Protein AF-A0AAN9G5G6-F1 (afdb_monomer_lite)

InterPro domains:
  IPR022709 Protein SCAI [PF12070] (4-36)

pLDDT: mean 81.56, std 15.88, range [37.09, 98.25]

Radius of gyration: 13.97 Å; chains: 1; bounding box: 27×30×33 Å

Sequence (87 aa):
MVSDHSYMQFFGDDFLRLILLRFVFCYIVLILHRSFKGPSYYPVSHPPLPTDEILEHPALYRIVLDLASLLDVRGLFTEPGETDIIA

Structure (mmCIF, N/CA/C/O backbone):
data_AF-A0AAN9G5G6-F1
#
_entry.id   AF-A0AAN9G5G6-F1
#
loop_
_atom_site.group_PDB
_atom_site.id
_atom_site.type_symbol
_atom_site.label_atom_id
_atom_site.label_alt_id
_atom_site.label_comp_id
_atom_site.label_asym_id
_atom_site.label_entity_id
_atom_site.label_seq_id
_atom_site.pdbx_PDB_ins_code
_atom_site.Cartn_x
_atom_site.Cartn_y
_atom_site.Cartn_z
_atom_site.occupancy
_atom_site.B_iso_or_equiv
_atom_site.auth_seq_id
_atom_site.auth_comp_id
_atom_site.auth_asym_id
_atom_site.auth_atom_id
_atom_site.pdbx_PDB_model_num
ATOM 1 N N . MET A 1 1 ? 8.457 17.953 -18.345 1.00 40.66 1 MET A N 1
ATOM 2 C CA . MET A 1 1 ? 8.464 16.549 -18.812 1.00 40.66 1 MET A CA 1
ATOM 3 C C . MET A 1 1 ? 9.899 16.064 -19.041 1.00 40.66 1 MET A C 1
ATOM 5 O O . MET A 1 1 ? 10.298 15.800 -20.162 1.00 40.66 1 MET A O 1
ATOM 9 N N . VAL A 1 2 ? 10.709 15.976 -17.982 1.00 41.59 2 VAL A N 1
ATOM 10 C CA . VAL A 1 2 ? 11.985 15.215 -18.001 1.00 41.59 2 VAL A CA 1
ATOM 11 C C . VAL A 1 2 ? 11.829 13.936 -17.153 1.00 41.59 2 VAL A C 1
ATOM 13 O O . VAL A 1 2 ? 12.768 13.179 -16.942 1.00 41.59 2 VAL A O 1
ATOM 16 N N . SER A 1 3 ? 10.595 13.657 -16.722 1.00 50.31 3 SER A N 1
ATOM 17 C CA . SER A 1 3 ? 10.236 12.636 -15.745 1.00 50.31 3 SER A CA 1
ATOM 18 C C . SER A 1 3 ? 9.582 11.397 -16.372 1.00 50.31 3 SER A C 1
ATOM 20 O O . SER A 1 3 ? 8.747 10.788 -15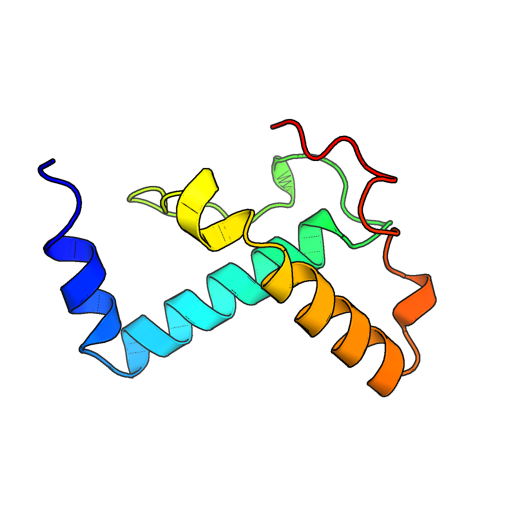.729 1.00 50.31 3 SER A O 1
ATOM 22 N N . ASP A 1 4 ? 9.947 10.991 -17.591 1.00 57.84 4 ASP A N 1
ATOM 23 C CA . ASP A 1 4 ? 9.317 9.812 -18.224 1.00 57.84 4 ASP A CA 1
ATOM 24 C C . ASP A 1 4 ? 10.295 8.670 -18.516 1.00 57.84 4 ASP A C 1
ATOM 26 O O . ASP A 1 4 ? 10.009 7.498 -18.271 1.00 57.84 4 ASP A O 1
ATOM 30 N N . HIS A 1 5 ? 11.504 8.980 -18.986 1.00 57.38 5 HIS A N 1
ATOM 31 C CA . HIS A 1 5 ? 12.343 7.932 -19.567 1.00 57.38 5 HIS A CA 1
ATOM 32 C C . HIS A 1 5 ? 13.081 7.062 -18.537 1.00 57.38 5 HIS A C 1
ATOM 34 O O . HIS A 1 5 ? 13.377 5.899 -18.814 1.00 57.38 5 HIS A O 1
ATOM 40 N N . SER A 1 6 ? 13.378 7.604 -17.354 1.00 62.69 6 SER A N 1
ATOM 41 C CA . SER A 1 6 ? 14.086 6.899 -16.278 1.00 62.69 6 SER A CA 1
ATOM 42 C C . SER A 1 6 ? 13.206 5.835 -15.614 1.00 62.69 6 SER A C 1
ATOM 44 O O . SER A 1 6 ? 13.666 4.724 -15.395 1.00 62.69 6 SER A O 1
ATOM 46 N N . TYR A 1 7 ? 11.926 6.128 -15.376 1.00 61.38 7 TYR A N 1
ATOM 47 C CA . TYR A 1 7 ? 10.910 5.233 -14.789 1.00 61.38 7 TYR A CA 1
ATOM 48 C C . TYR A 1 7 ? 10.639 4.037 -15.702 1.00 61.38 7 TYR A C 1
ATOM 50 O O . TYR A 1 7 ? 10.617 2.897 -15.244 1.00 61.38 7 TYR A O 1
ATOM 58 N N . MET A 1 8 ? 10.530 4.288 -17.014 1.00 67.00 8 MET A N 1
ATOM 59 C CA . MET A 1 8 ? 10.380 3.242 -18.031 1.00 67.00 8 MET A CA 1
ATOM 60 C C . MET A 1 8 ? 11.507 2.203 -17.992 1.00 67.00 8 MET A C 1
ATOM 62 O O . MET A 1 8 ? 11.251 1.023 -18.220 1.00 67.00 8 MET A O 1
ATOM 66 N N . GLN A 1 9 ? 12.736 2.598 -17.641 1.00 69.56 9 GLN A N 1
ATOM 67 C CA . GLN A 1 9 ? 13.850 1.654 -17.509 1.00 69.56 9 GLN A CA 1
ATOM 68 C C . GLN A 1 9 ? 13.673 0.707 -16.312 1.00 69.56 9 GLN A C 1
ATOM 70 O O . GLN A 1 9 ? 14.009 -0.470 -16.428 1.00 69.56 9 GLN A O 1
ATOM 75 N N . PHE A 1 10 ? 13.065 1.162 -15.208 1.00 68.62 10 PHE A N 1
ATOM 76 C CA . PHE A 1 10 ? 12.737 0.286 -14.074 1.00 68.62 10 PHE A CA 1
ATOM 77 C C . PHE A 1 10 ? 11.644 -0.731 -14.421 1.00 68.62 10 PHE A C 1
ATOM 79 O O . PHE A 1 10 ? 11.627 -1.822 -13.860 1.00 68.62 10 PHE A O 1
ATOM 86 N N . PHE A 1 11 ? 10.751 -0.406 -15.361 1.00 70.56 11 PHE A N 1
ATOM 87 C CA . PHE A 1 11 ? 9.771 -1.364 -15.875 1.00 70.56 11 PHE A CA 1
ATOM 88 C C . PHE A 1 11 ? 10.370 -2.357 -16.872 1.00 70.56 11 PHE A C 1
ATOM 90 O O . PHE A 1 11 ? 9.749 -3.390 -17.110 1.00 70.56 11 PHE A O 1
ATOM 97 N N . GLY A 1 12 ? 11.535 -2.075 -17.457 1.00 78.25 12 GLY A N 1
ATOM 98 C CA . GLY A 1 12 ? 12.210 -2.963 -18.406 1.00 78.25 12 GLY A CA 1
ATOM 99 C C . GLY A 1 12 ? 12.924 -4.144 -17.745 1.00 78.25 12 GLY A C 1
ATOM 100 O O . GLY A 1 12 ? 12.969 -5.223 -18.327 1.00 78.25 12 GLY A O 1
ATOM 101 N N . ASP A 1 13 ? 13.422 -3.962 -16.523 1.00 87.62 13 ASP A N 1
ATOM 102 C CA . ASP A 1 13 ? 14.145 -4.983 -15.758 1.00 87.62 13 ASP A CA 1
ATOM 103 C C . ASP A 1 13 ? 13.233 -5.695 -14.744 1.00 87.62 13 ASP A C 1
ATOM 105 O O . ASP A 1 13 ? 12.464 -5.059 -14.022 1.00 87.62 13 ASP A O 1
ATOM 109 N N . ASP A 1 14 ? 13.316 -7.024 -14.666 1.00 88.38 14 ASP A N 1
ATOM 110 C CA . ASP A 1 14 ? 12.424 -7.831 -13.824 1.00 88.38 14 ASP A CA 1
ATOM 111 C C . ASP A 1 14 ? 12.646 -7.606 -12.323 1.00 88.38 14 ASP A C 1
ATOM 113 O O . ASP A 1 14 ? 11.688 -7.602 -11.544 1.00 88.38 14 ASP A O 1
ATOM 117 N N . PHE A 1 15 ? 13.896 -7.400 -11.904 1.00 88.56 15 PHE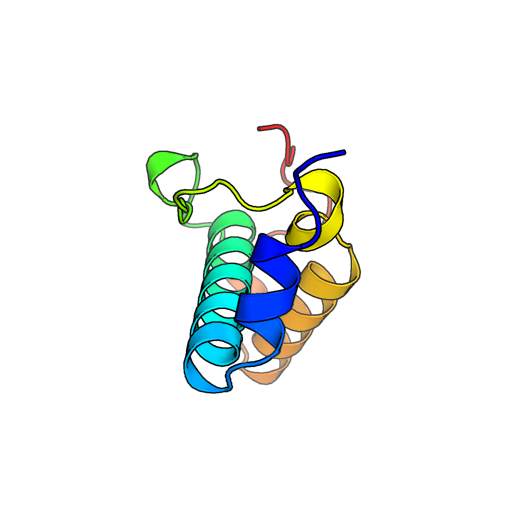 A N 1
ATOM 118 C CA . PHE A 1 15 ? 14.233 -7.170 -10.504 1.00 88.56 15 PHE A CA 1
ATOM 119 C C . PHE A 1 15 ? 13.747 -5.792 -10.052 1.00 88.56 15 PHE A C 1
ATOM 121 O O . PHE A 1 15 ? 13.082 -5.675 -9.019 1.00 88.56 15 PHE A O 1
ATOM 128 N N . LEU A 1 16 ? 14.008 -4.759 -10.854 1.00 86.06 16 LEU A N 1
ATOM 129 C CA . LEU A 1 16 ? 13.532 -3.403 -10.590 1.00 86.06 16 LEU A CA 1
ATOM 130 C C . LEU A 1 16 ? 12.002 -3.323 -10.612 1.00 86.06 16 LEU A C 1
ATOM 132 O O . LEU A 1 16 ? 11.410 -2.732 -9.705 1.00 86.06 16 LEU A O 1
ATOM 136 N N . ARG A 1 17 ? 11.344 -3.990 -11.567 1.00 87.44 17 ARG A N 1
ATOM 137 C CA . ARG A 1 17 ? 9.879 -4.070 -11.623 1.00 87.44 17 ARG A CA 1
ATOM 138 C C . ARG A 1 17 ? 9.305 -4.740 -10.377 1.00 87.44 17 ARG A C 1
ATOM 140 O O . ARG A 1 17 ? 8.323 -4.254 -9.818 1.00 87.44 17 ARG A O 1
ATOM 147 N N . LEU A 1 18 ? 9.923 -5.821 -9.900 1.00 90.88 18 LEU A N 1
ATOM 148 C CA . LEU A 1 18 ? 9.503 -6.490 -8.668 1.00 90.88 18 LEU A CA 1
ATOM 149 C C . LEU A 1 18 ? 9.675 -5.589 -7.437 1.00 90.88 18 LEU A C 1
ATOM 151 O O . LEU A 1 18 ? 8.807 -5.582 -6.563 1.00 90.88 18 LEU A O 1
ATOM 155 N N . ILE A 1 19 ? 10.763 -4.817 -7.364 1.00 89.44 19 ILE A N 1
ATOM 156 C CA . ILE A 1 19 ? 10.975 -3.832 -6.294 1.00 89.44 19 ILE A CA 1
ATOM 157 C C . ILE A 1 19 ? 9.884 -2.762 -6.319 1.00 89.44 19 ILE A C 1
ATOM 159 O O . ILE A 1 19 ? 9.316 -2.462 -5.270 1.00 89.44 19 ILE A O 1
ATOM 163 N N . LEU A 1 20 ? 9.549 -2.228 -7.496 1.00 88.12 20 LEU A N 1
ATOM 164 C CA . LEU A 1 20 ? 8.481 -1.239 -7.642 1.00 88.12 20 LEU A CA 1
ATOM 165 C C . LEU A 1 20 ? 7.123 -1.795 -7.205 1.00 88.12 20 LEU A C 1
ATOM 167 O O . LEU A 1 20 ? 6.423 -1.154 -6.426 1.00 88.12 20 LEU A O 1
ATOM 171 N N . LEU A 1 21 ? 6.770 -3.008 -7.634 1.00 90.38 21 LEU A N 1
ATOM 172 C CA . LEU A 1 21 ? 5.522 -3.655 -7.219 1.00 90.38 21 LEU A CA 1
ATOM 173 C C . LEU A 1 21 ? 5.458 -3.858 -5.701 1.00 90.38 21 LEU A C 1
ATOM 175 O O . LEU A 1 21 ? 4.421 -3.606 -5.093 1.00 90.38 21 LEU A O 1
ATOM 179 N N . ARG A 1 22 ? 6.568 -4.268 -5.072 1.00 93.00 22 ARG A N 1
ATOM 180 C CA . ARG A 1 22 ? 6.660 -4.392 -3.608 1.00 93.00 22 ARG A CA 1
ATOM 181 C C . ARG A 1 22 ? 6.509 -3.045 -2.917 1.00 93.00 22 ARG A C 1
ATOM 183 O O . ARG A 1 22 ? 5.804 -2.969 -1.918 1.00 93.00 22 ARG A O 1
ATOM 190 N N . PHE A 1 23 ? 7.149 -2.001 -3.442 1.00 92.12 23 PHE A N 1
ATOM 191 C CA . PHE A 1 23 ? 7.019 -0.648 -2.914 1.00 92.12 23 PHE A CA 1
ATOM 192 C C . PHE A 1 23 ? 5.557 -0.196 -2.933 1.00 92.12 23 PHE A C 1
ATOM 194 O O . PHE A 1 23 ? 5.025 0.167 -1.887 1.00 92.12 23 PHE A O 1
ATOM 201 N N . VAL A 1 24 ? 4.897 -0.291 -4.095 1.00 91.50 24 VAL A N 1
ATOM 202 C CA . VAL A 1 24 ? 3.487 0.088 -4.265 1.00 91.50 24 VAL A CA 1
ATOM 203 C C . VAL A 1 24 ? 2.605 -0.728 -3.323 1.00 91.50 24 VAL A C 1
ATOM 205 O O . VAL A 1 24 ? 1.820 -0.157 -2.577 1.00 91.50 24 VAL A O 1
ATOM 208 N N . PHE A 1 25 ? 2.774 -2.051 -3.279 1.00 94.12 25 PHE A N 1
ATOM 209 C CA . PHE A 1 25 ? 2.009 -2.908 -2.375 1.00 94.12 25 PHE A CA 1
ATOM 210 C C . PHE A 1 25 ? 2.160 -2.487 -0.907 1.00 94.12 25 PHE A C 1
ATOM 212 O O . PHE A 1 25 ? 1.158 -2.277 -0.224 1.00 94.12 25 PHE A O 1
ATOM 219 N N . CYS A 1 26 ? 3.396 -2.321 -0.427 1.00 94.56 26 CYS A N 1
ATOM 220 C CA . CYS A 1 26 ? 3.657 -1.914 0.951 1.00 94.56 26 CYS A CA 1
ATOM 221 C C . CYS A 1 26 ? 3.057 -0.541 1.257 1.00 94.56 26 CYS A C 1
ATOM 223 O O . CYS A 1 26 ? 2.473 -0.364 2.323 1.00 94.56 26 CYS A O 1
ATOM 225 N N . TYR A 1 27 ? 3.170 0.410 0.327 1.00 92.25 27 TYR A N 1
ATOM 226 C CA . TYR A 1 27 ? 2.606 1.744 0.490 1.00 92.25 27 TYR A CA 1
ATOM 227 C C . TYR A 1 27 ? 1.095 1.668 0.715 1.00 92.25 27 TYR A C 1
ATOM 229 O O . TYR A 1 27 ? 0.596 2.147 1.731 1.00 92.25 27 TYR A O 1
ATOM 237 N N . ILE A 1 28 ? 0.381 0.967 -0.166 1.00 92.56 28 ILE A N 1
ATOM 238 C CA . ILE A 1 28 ? -1.079 0.846 -0.107 1.00 92.56 28 ILE A CA 1
ATOM 239 C C . ILE A 1 28 ? -1.538 0.080 1.141 1.00 92.56 28 ILE A C 1
ATOM 241 O O . ILE A 1 28 ? -2.503 0.475 1.794 1.00 92.56 28 ILE A O 1
ATOM 245 N N . VAL A 1 29 ? -0.838 -0.995 1.516 1.00 94.69 29 VAL A N 1
ATOM 246 C CA . VAL A 1 29 ? -1.128 -1.732 2.755 1.00 94.69 29 VAL A CA 1
ATOM 247 C C . VAL A 1 29 ? -1.007 -0.814 3.967 1.00 94.69 29 VAL A C 1
ATOM 249 O O . VAL A 1 29 ? -1.899 -0.811 4.810 1.00 94.69 29 VAL A O 1
ATOM 252 N N . LEU A 1 30 ? 0.063 -0.023 4.059 1.00 93.25 30 LEU A N 1
ATOM 253 C CA . LEU A 1 30 ? 0.345 0.792 5.240 1.00 93.25 30 LEU A CA 1
ATOM 254 C C . LEU A 1 30 ? -0.594 1.995 5.369 1.00 93.25 30 LEU A C 1
ATOM 256 O O . LEU A 1 30 ? -1.012 2.284 6.484 1.00 93.25 30 LEU A O 1
ATOM 260 N N . ILE A 1 31 ? -0.990 2.646 4.269 1.00 90.56 31 ILE A N 1
ATOM 261 C CA . ILE A 1 31 ? -1.965 3.753 4.338 1.00 90.56 31 ILE A CA 1
ATOM 262 C C . ILE A 1 31 ? -3.372 3.263 4.726 1.00 90.56 31 ILE A C 1
ATOM 264 O O . ILE A 1 31 ? -4.084 3.944 5.466 1.00 90.56 31 ILE A O 1
ATOM 268 N N . LEU A 1 32 ? -3.771 2.070 4.261 1.00 91.50 32 LEU A N 1
ATOM 269 C CA . LEU A 1 32 ? -5.098 1.504 4.527 1.00 91.50 32 LEU A CA 1
ATOM 270 C C . LEU A 1 32 ? -5.179 0.802 5.887 1.00 91.50 32 LEU A C 1
ATOM 272 O O . LEU A 1 32 ? -6.262 0.626 6.440 1.00 91.50 32 LEU A O 1
ATOM 276 N N . HIS A 1 33 ? -4.063 0.346 6.445 1.00 94.56 33 HIS A N 1
ATOM 277 C CA . HIS A 1 33 ? -4.083 -0.427 7.679 1.00 94.56 33 HIS A CA 1
ATOM 278 C C . HIS A 1 33 ? -4.352 0.469 8.899 1.00 94.56 33 HIS A C 1
ATOM 280 O O . HIS A 1 33 ? -3.749 1.523 9.099 1.00 94.56 33 HIS A O 1
ATOM 286 N N . ARG A 1 34 ? -5.265 0.039 9.773 1.00 93.44 34 ARG A N 1
ATOM 287 C CA . ARG A 1 34 ? -5.767 0.838 10.906 1.00 93.44 34 ARG A CA 1
ATOM 288 C C . ARG A 1 34 ? -4.677 1.211 11.912 1.00 93.44 34 ARG A C 1
ATOM 290 O O . ARG A 1 34 ? -4.723 2.299 12.474 1.00 93.44 34 ARG A O 1
ATOM 297 N N . SER A 1 35 ? -3.701 0.328 12.121 1.00 94.38 35 SER A N 1
ATOM 298 C CA . SER A 1 35 ? -2.610 0.529 13.090 1.00 94.38 35 SER A CA 1
ATOM 299 C C . SER A 1 35 ? -1.467 1.428 12.609 1.00 94.38 35 SER A C 1
ATOM 301 O O . SER A 1 35 ? -0.615 1.773 13.421 1.00 94.38 35 SER A O 1
ATOM 303 N N . PHE A 1 36 ? -1.414 1.788 11.324 1.00 91.88 36 PHE A N 1
ATOM 304 C CA . PHE A 1 36 ? -0.327 2.592 10.764 1.00 91.88 36 PHE A CA 1
ATOM 305 C C . PHE A 1 36 ? -0.902 3.920 10.286 1.00 91.88 36 PHE A C 1
ATOM 307 O O . PHE A 1 36 ? -1.645 3.979 9.311 1.00 91.88 36 PHE A O 1
ATOM 314 N N . LYS A 1 37 ? -0.618 4.989 11.033 1.00 87.00 37 LYS A N 1
ATOM 315 C CA . LYS A 1 37 ? -1.138 6.328 10.756 1.00 87.00 37 LYS A CA 1
ATOM 316 C C . LYS A 1 37 ? 0.001 7.331 10.749 1.00 87.00 37 LYS A C 1
ATOM 318 O O . LYS A 1 37 ? 0.755 7.425 11.714 1.00 87.00 37 LYS A O 1
ATOM 323 N N . GLY A 1 38 ? 0.080 8.092 9.666 1.00 83.69 38 GLY A N 1
ATOM 324 C CA . GLY A 1 38 ? 1.042 9.170 9.490 1.00 83.69 38 GLY A CA 1
ATOM 325 C C . GLY A 1 38 ? 2.225 8.797 8.588 1.00 83.69 38 GLY A C 1
ATOM 326 O O . GLY A 1 38 ? 2.586 7.624 8.468 1.00 83.69 38 GLY A O 1
ATOM 327 N N . PRO A 1 39 ? 2.859 9.809 7.971 1.00 85.75 39 PRO A N 1
ATOM 328 C CA . PRO A 1 39 ? 3.838 9.627 6.900 1.00 85.75 39 PRO A CA 1
ATOM 329 C C . PRO A 1 39 ? 5.110 8.889 7.331 1.00 85.75 39 PRO A C 1
ATOM 331 O O . PRO A 1 39 ? 5.776 8.296 6.493 1.00 85.75 39 PRO A O 1
ATOM 334 N N . SER A 1 40 ? 5.433 8.855 8.629 1.00 90.75 40 SER A N 1
ATOM 335 C CA . SER A 1 40 ? 6.593 8.119 9.153 1.00 90.75 40 SER A CA 1
ATOM 336 C C . SER A 1 40 ? 6.499 6.603 8.971 1.00 90.75 40 SER A C 1
ATOM 338 O O . SER A 1 40 ? 7.519 5.923 9.043 1.00 90.75 40 SER A O 1
ATOM 340 N N . TYR A 1 41 ? 5.291 6.067 8.778 1.00 90.44 41 TYR A N 1
ATOM 341 C CA . TYR A 1 41 ? 5.082 4.646 8.506 1.00 90.44 41 TYR A CA 1
ATOM 342 C C . TYR A 1 41 ? 5.072 4.327 7.014 1.00 90.44 41 TYR A C 1
ATOM 344 O O . TYR A 1 41 ? 5.137 3.154 6.662 1.00 90.44 41 TYR A O 1
ATOM 352 N N . TYR A 1 42 ? 4.962 5.323 6.134 1.00 89.19 42 TYR A N 1
ATOM 353 C CA . TYR A 1 42 ? 4.756 5.081 4.712 1.00 89.19 42 TYR A CA 1
ATOM 354 C C . TYR A 1 42 ? 6.103 4.970 3.981 1.00 89.19 42 TYR A C 1
ATOM 356 O O . TYR A 1 42 ? 7.032 5.721 4.283 1.00 89.19 42 TYR A O 1
ATOM 364 N N . PRO A 1 43 ? 6.246 4.035 3.025 1.00 90.69 43 PRO A N 1
ATOM 365 C CA . PRO A 1 43 ? 7.458 3.909 2.227 1.00 90.69 43 PRO A CA 1
ATOM 366 C C . PRO A 1 43 ? 7.788 5.203 1.477 1.00 90.69 43 PRO A C 1
ATOM 368 O O . PRO A 1 43 ? 6.905 5.859 0.928 1.00 90.69 43 PRO A O 1
ATOM 371 N N . VAL A 1 44 ? 9.079 5.527 1.397 1.00 88.88 44 VAL A N 1
ATOM 372 C CA . VAL A 1 44 ? 9.603 6.683 0.656 1.00 88.88 44 VAL A CA 1
ATOM 373 C C . VAL A 1 44 ? 10.606 6.194 -0.385 1.00 88.88 44 VAL A C 1
ATOM 375 O O . VAL A 1 44 ? 11.374 5.267 -0.120 1.00 88.88 44 VAL A O 1
ATOM 378 N N . SER A 1 45 ? 10.601 6.798 -1.573 1.00 85.12 45 SER A N 1
ATOM 379 C CA . SER A 1 45 ? 11.539 6.489 -2.656 1.00 85.12 45 SER A CA 1
ATOM 380 C C . SER A 1 45 ? 12.331 7.726 -3.082 1.00 85.12 45 SER A C 1
ATOM 382 O O . SER A 1 45 ? 11.843 8.853 -3.017 1.00 85.12 45 SER A O 1
ATOM 384 N N . HIS A 1 46 ? 13.555 7.504 -3.567 1.00 82.25 46 HIS A N 1
ATOM 385 C CA . HIS A 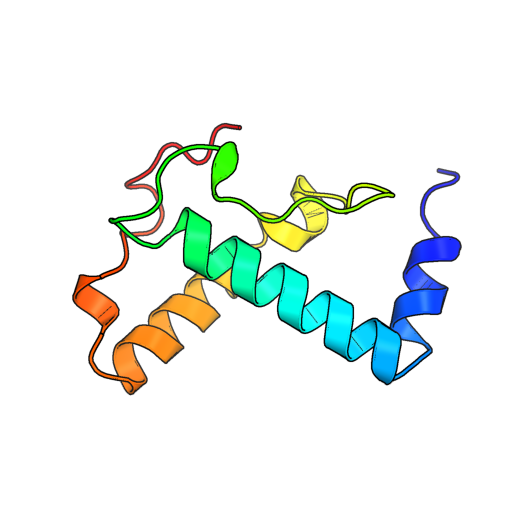1 46 ? 14.383 8.530 -4.199 1.00 82.25 46 HIS A CA 1
ATOM 386 C C . HIS A 1 46 ? 14.918 7.985 -5.534 1.00 82.25 46 HIS A C 1
ATOM 388 O O . HIS A 1 46 ? 15.732 7.060 -5.513 1.00 82.25 46 HIS A O 1
ATOM 394 N N . PRO A 1 47 ? 14.469 8.515 -6.689 1.00 81.38 47 PRO A N 1
ATOM 395 C CA . PRO A 1 47 ? 13.532 9.635 -6.850 1.00 81.38 47 PRO A CA 1
ATOM 396 C C . PRO A 1 47 ? 12.109 9.324 -6.330 1.00 81.38 47 PRO A C 1
ATOM 398 O O . PRO A 1 47 ? 11.734 8.149 -6.245 1.00 81.38 47 PRO A O 1
ATOM 401 N N . PRO A 1 48 ? 11.317 10.351 -5.960 1.00 78.75 48 PRO A N 1
ATOM 402 C CA . PRO A 1 48 ? 9.919 10.153 -5.595 1.00 78.75 48 PRO A CA 1
ATOM 403 C C . PRO A 1 48 ? 9.145 9.591 -6.792 1.00 78.75 48 PRO A C 1
ATOM 405 O O . PRO A 1 48 ? 9.340 10.022 -7.932 1.00 78.75 48 PRO A O 1
ATOM 408 N N . LEU A 1 49 ? 8.293 8.604 -6.528 1.00 75.75 49 LEU A N 1
ATOM 409 C CA . LEU A 1 49 ? 7.330 8.109 -7.508 1.00 75.75 49 LEU A CA 1
ATOM 410 C C . LEU A 1 49 ? 6.205 9.142 -7.697 1.00 75.75 49 LEU A C 1
ATOM 412 O O . LEU A 1 49 ? 5.888 9.858 -6.748 1.00 75.75 49 LEU A O 1
ATOM 416 N N . PRO A 1 50 ? 5.599 9.233 -8.892 1.00 74.44 50 PRO A N 1
ATOM 417 C CA . PRO A 1 50 ? 4.445 10.098 -9.116 1.00 74.44 50 PRO A CA 1
ATOM 418 C C . PRO A 1 50 ? 3.233 9.553 -8.341 1.00 74.44 50 PRO A C 1
ATOM 420 O O . PRO A 1 50 ? 2.610 8.569 -8.743 1.00 74.44 50 PRO A O 1
ATOM 423 N N . THR A 1 51 ? 2.948 10.167 -7.191 1.00 69.69 51 THR A N 1
ATOM 424 C CA . THR A 1 51 ? 1.913 9.742 -6.235 1.00 69.69 51 THR A CA 1
ATOM 425 C C . THR A 1 51 ? 0.525 9.740 -6.873 1.00 69.69 51 THR A C 1
ATOM 427 O O . THR A 1 51 ? -0.133 8.701 -6.886 1.00 69.69 51 THR A O 1
ATOM 430 N N . ASP A 1 52 ? 0.147 10.856 -7.494 1.00 67.94 52 ASP A N 1
ATOM 431 C CA . ASP A 1 52 ? -1.193 11.109 -8.036 1.00 67.94 52 ASP A CA 1
ATOM 432 C C . ASP A 1 52 ? -1.544 10.175 -9.211 1.00 67.94 52 ASP A C 1
ATOM 434 O O . ASP A 1 52 ? -2.700 9.811 -9.419 1.00 67.94 52 ASP A O 1
ATOM 438 N N . GLU A 1 53 ? -0.544 9.752 -9.992 1.00 69.81 53 GLU A N 1
ATOM 439 C CA . GLU A 1 53 ? -0.755 8.904 -11.174 1.00 69.81 53 GLU A CA 1
ATOM 440 C C . GLU A 1 53 ? -0.727 7.407 -10.845 1.00 69.81 53 GLU A C 1
ATOM 442 O O . GLU A 1 53 ? -1.413 6.613 -11.491 1.00 69.81 53 GLU A O 1
ATOM 447 N N . ILE A 1 54 ? 0.080 7.007 -9.856 1.00 72.94 54 ILE A N 1
ATOM 448 C CA . ILE A 1 54 ? 0.327 5.594 -9.549 1.00 72.94 54 ILE A CA 1
ATOM 449 C C . ILE A 1 54 ? -0.279 5.208 -8.203 1.00 72.94 54 ILE A C 1
ATOM 451 O O . ILE A 1 54 ? -1.080 4.279 -8.149 1.00 72.94 54 ILE A O 1
ATOM 455 N N . LEU A 1 55 ? 0.105 5.877 -7.115 1.00 76.94 55 LEU A N 1
ATOM 456 C CA . LEU A 1 55 ? -0.210 5.453 -5.743 1.00 76.94 55 LEU A CA 1
ATOM 457 C C . LEU A 1 55 ? -1.657 5.762 -5.335 1.00 76.94 55 LEU A C 1
ATOM 459 O O . LEU A 1 55 ? -2.212 5.072 -4.481 1.00 76.94 55 LEU A O 1
ATOM 463 N N . GLU A 1 56 ? -2.286 6.745 -5.970 1.00 79.06 56 GLU A N 1
ATOM 464 C CA . GLU A 1 56 ? -3.684 7.115 -5.720 1.00 79.06 56 GLU A CA 1
ATOM 465 C C . GLU A 1 56 ? -4.679 6.398 -6.640 1.00 79.06 56 GLU A C 1
ATOM 467 O O . GLU A 1 56 ? -5.891 6.601 -6.550 1.00 79.06 56 GLU A O 1
ATOM 472 N N . HIS A 1 57 ? -4.198 5.507 -7.513 1.00 84.81 57 HIS A N 1
ATOM 473 C CA . HIS A 1 57 ? -5.069 4.816 -8.450 1.00 84.81 57 HIS A CA 1
ATOM 474 C C . HIS A 1 57 ? -6.068 3.893 -7.706 1.00 84.81 57 HIS A C 1
ATOM 476 O O . HIS A 1 57 ? -5.645 2.916 -7.074 1.00 84.81 57 HIS A O 1
ATOM 482 N N . PRO A 1 58 ? -7.401 4.085 -7.837 1.00 85.00 58 PRO A N 1
ATOM 483 C CA . PRO A 1 58 ? -8.405 3.383 -7.020 1.00 85.00 58 PRO A CA 1
ATOM 484 C C . PRO A 1 58 ? -8.363 1.851 -7.113 1.00 85.00 58 PRO A C 1
ATOM 486 O O . PRO A 1 58 ? -8.746 1.143 -6.178 1.00 85.00 58 PRO A O 1
ATOM 489 N N . ALA A 1 59 ? -7.884 1.316 -8.242 1.00 90.00 59 ALA A N 1
ATOM 490 C CA . ALA A 1 59 ? -7.718 -0.126 -8.420 1.00 90.00 59 ALA A CA 1
ATOM 491 C C . ALA A 1 59 ? -6.735 -0.742 -7.410 1.00 90.00 59 ALA A C 1
ATOM 493 O O . ALA A 1 59 ? -6.931 -1.886 -7.008 1.00 90.00 59 ALA A O 1
ATOM 494 N N . LEU A 1 60 ? -5.716 -0.000 -6.961 1.00 90.75 60 LEU A N 1
ATOM 495 C CA . LEU A 1 60 ? -4.756 -0.500 -5.977 1.00 90.75 60 LEU A CA 1
ATOM 496 C C . LEU A 1 60 ? -5.425 -0.774 -4.630 1.00 90.75 60 LEU A C 1
ATOM 498 O O . LEU A 1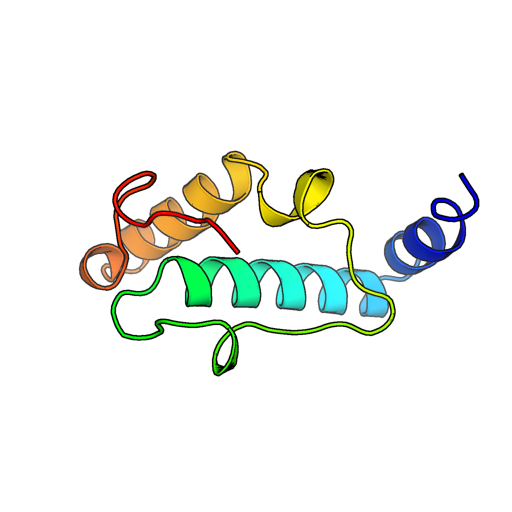 60 ? -5.181 -1.815 -4.019 1.00 90.75 60 LEU A O 1
ATOM 502 N N . TYR A 1 61 ? -6.318 0.120 -4.200 1.00 91.44 61 TYR A N 1
ATOM 503 C CA . TYR A 1 61 ? -7.074 -0.057 -2.962 1.00 91.44 61 TYR A CA 1
ATOM 504 C C . TYR A 1 61 ? -7.972 -1.285 -3.055 1.00 91.44 61 TYR A C 1
ATOM 506 O O . TYR A 1 61 ? -7.976 -2.115 -2.149 1.00 91.44 61 TYR A O 1
ATOM 514 N N . ARG A 1 62 ? -8.680 -1.444 -4.182 1.00 92.62 62 ARG A N 1
ATOM 515 C CA . ARG A 1 62 ? -9.518 -2.622 -4.430 1.00 92.62 62 ARG A CA 1
ATOM 516 C C . ARG A 1 62 ? -8.705 -3.914 -4.327 1.00 92.62 62 ARG A C 1
ATOM 518 O O . ARG A 1 62 ? -9.091 -4.792 -3.567 1.00 92.62 62 ARG A O 1
ATOM 525 N N . ILE A 1 63 ? -7.566 -3.998 -5.018 1.00 94.88 63 ILE A N 1
ATOM 526 C CA . ILE A 1 63 ? -6.705 -5.191 -5.012 1.00 94.88 63 ILE A CA 1
ATOM 527 C C . ILE A 1 63 ? -6.263 -5.547 -3.586 1.00 94.88 63 ILE A C 1
ATOM 529 O O . ILE A 1 63 ? -6.373 -6.702 -3.180 1.00 94.88 63 ILE A O 1
ATOM 533 N N . VAL A 1 64 ? -5.793 -4.571 -2.802 1.00 94.94 64 VAL A N 1
ATOM 534 C CA . VAL A 1 64 ? -5.336 -4.822 -1.425 1.00 94.94 64 VAL A CA 1
ATOM 535 C C . VAL A 1 64 ? -6.488 -5.241 -0.509 1.00 94.94 64 VAL A C 1
ATOM 537 O O . VAL A 1 64 ? -6.322 -6.164 0.288 1.00 94.94 64 VAL A O 1
ATOM 540 N N . LEU A 1 65 ? -7.664 -4.623 -0.629 1.00 94.88 65 LEU A N 1
ATOM 541 C CA . LEU A 1 65 ? -8.826 -4.976 0.191 1.00 94.88 65 LEU A CA 1
ATOM 542 C C . LEU A 1 65 ? -9.417 -6.344 -0.181 1.00 94.88 65 LEU A C 1
ATOM 544 O O . LEU A 1 65 ? -9.848 -7.081 0.710 1.00 94.88 65 LEU A O 1
ATOM 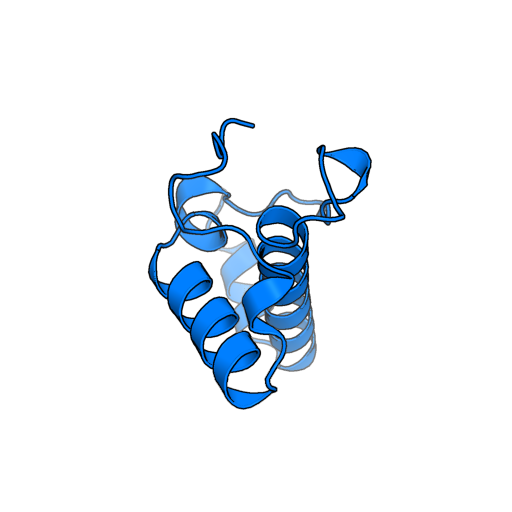548 N N . ASP A 1 66 ? -9.400 -6.713 -1.462 1.00 96.31 66 ASP A N 1
ATOM 549 C CA . ASP A 1 66 ? -9.827 -8.034 -1.927 1.00 96.31 66 ASP A CA 1
ATOM 550 C C . ASP A 1 66 ? -8.861 -9.117 -1.412 1.00 96.31 66 ASP A C 1
ATOM 552 O O . ASP A 1 66 ? -9.304 -10.140 -0.885 1.00 96.31 66 ASP A O 1
ATOM 556 N N . LEU A 1 67 ? -7.545 -8.860 -1.447 1.00 96.81 67 LEU A N 1
ATOM 557 C CA . LEU A 1 67 ? -6.538 -9.733 -0.830 1.00 96.81 67 LEU A CA 1
ATOM 558 C C . LEU A 1 67 ? -6.738 -9.862 0.684 1.00 96.81 67 LEU A C 1
ATOM 560 O O . LEU A 1 67 ? -6.702 -10.970 1.212 1.00 96.81 67 LEU A O 1
ATOM 564 N N . ALA A 1 68 ? -6.989 -8.757 1.388 1.00 97.06 68 ALA A N 1
ATOM 565 C CA . ALA A 1 68 ? -7.263 -8.784 2.823 1.00 97.06 68 ALA A CA 1
ATOM 566 C C . ALA A 1 68 ? -8.519 -9.604 3.156 1.00 97.06 68 ALA A C 1
ATOM 568 O O . ALA A 1 68 ? -8.570 -10.260 4.194 1.00 97.06 68 ALA A O 1
ATOM 569 N N . SER A 1 69 ? -9.521 -9.583 2.274 1.00 97.44 69 SER A N 1
ATOM 570 C CA . SER A 1 69 ? -10.747 -10.375 2.413 1.00 97.44 69 SER A CA 1
ATOM 571 C C . SER A 1 69 ? -10.481 -11.861 2.170 1.00 97.44 69 SER A C 1
ATOM 573 O O . SER A 1 69 ? -10.932 -12.694 2.948 1.00 97.44 69 SER A O 1
ATOM 575 N N . LEU A 1 70 ? -9.688 -12.197 1.147 1.00 98.25 70 LEU A N 1
ATOM 576 C CA . LEU A 1 70 ? -9.272 -13.573 0.858 1.00 98.25 70 LEU A CA 1
ATOM 577 C C . LEU A 1 70 ? -8.446 -14.191 1.998 1.00 98.25 70 LEU A C 1
ATOM 579 O O . LEU A 1 70 ? -8.527 -15.392 2.239 1.00 98.25 70 LEU A O 1
ATOM 583 N N . LEU A 1 71 ? -7.656 -13.369 2.689 1.00 97.94 71 LEU A N 1
ATOM 584 C CA . LEU A 1 71 ? -6.817 -13.769 3.819 1.00 97.94 71 LEU A CA 1
ATOM 585 C C . LEU A 1 71 ? -7.529 -13.675 5.182 1.00 97.94 71 LEU A C 1
ATOM 587 O O . LEU A 1 71 ? -6.881 -13.889 6.201 1.00 97.94 71 LEU A O 1
ATOM 591 N N . ASP A 1 72 ? -8.825 -13.343 5.211 1.00 97.81 72 ASP A N 1
ATOM 592 C CA . ASP A 1 72 ? -9.640 -13.181 6.428 1.00 97.81 72 ASP A CA 1
ATOM 593 C C . ASP A 1 72 ? -9.077 -12.159 7.446 1.00 97.81 72 ASP A C 1
ATOM 595 O O . ASP A 1 72 ? -9.181 -12.302 8.662 1.00 97.81 72 ASP A O 1
ATOM 599 N N . VAL A 1 73 ? -8.461 -11.083 6.942 1.00 97.75 73 VAL A N 1
ATOM 600 C CA . VAL A 1 73 ? -7.873 -9.986 7.743 1.00 97.75 73 VAL A CA 1
ATOM 601 C C . VAL A 1 73 ? -8.442 -8.607 7.387 1.00 97.75 73 VAL A C 1
ATOM 603 O O . VAL A 1 73 ? -7.905 -7.575 7.792 1.00 97.75 73 VAL A O 1
ATOM 606 N N . ARG A 1 74 ? -9.561 -8.551 6.651 1.00 95.81 74 ARG A N 1
ATOM 607 C CA . ARG A 1 74 ? -10.200 -7.304 6.180 1.00 95.81 74 ARG A CA 1
ATOM 608 C C . ARG A 1 74 ? -10.511 -6.305 7.301 1.00 95.81 74 ARG A C 1
ATOM 610 O O . ARG A 1 74 ? -10.450 -5.097 7.063 1.00 95.81 74 ARG A O 1
ATOM 617 N N . GLY A 1 75 ? -10.793 -6.792 8.512 1.00 95.56 75 GLY A N 1
ATOM 618 C CA . GLY A 1 75 ? -11.058 -5.964 9.696 1.00 95.56 75 GLY A CA 1
ATOM 619 C C . GLY A 1 75 ? -9.867 -5.120 10.174 1.00 95.56 75 GLY A C 1
ATOM 620 O O . GLY A 1 75 ? -10.065 -4.180 10.942 1.00 95.56 75 GLY A O 1
ATOM 621 N N . LEU A 1 76 ? -8.647 -5.408 9.704 1.00 96.25 76 LEU A N 1
ATOM 622 C CA . LEU A 1 76 ? -7.445 -4.620 10.001 1.00 96.25 76 LEU A CA 1
ATOM 623 C C . LEU A 1 76 ? -7.310 -3.360 9.129 1.00 96.25 76 LEU A C 1
ATOM 625 O O . LEU A 1 76 ? -6.481 -2.502 9.427 1.00 96.25 76 LEU A O 1
ATOM 629 N N . PHE A 1 77 ? -8.120 -3.224 8.077 1.00 94.94 77 PHE A N 1
ATOM 630 C CA . PHE A 1 77 ? -8.021 -2.151 7.084 1.00 94.94 77 PHE A CA 1
ATOM 631 C C . PHE A 1 77 ? -9.207 -1.173 7.178 1.00 94.94 77 PHE A C 1
ATOM 633 O O . PHE A 1 77 ? -10.306 -1.545 7.603 1.00 94.94 77 PHE A O 1
ATOM 640 N N . THR A 1 78 ? -8.985 0.097 6.839 1.00 89.50 78 THR A N 1
ATOM 641 C CA . THR A 1 78 ? -10.023 1.139 6.737 1.00 89.50 78 THR A CA 1
ATOM 642 C C . THR A 1 78 ? -10.786 1.036 5.422 1.00 89.50 78 THR A C 1
ATOM 644 O O . THR A 1 78 ? -10.305 0.439 4.455 1.00 89.50 78 THR A O 1
ATOM 647 N N . GLU A 1 79 ? -12.000 1.585 5.381 1.00 75.19 79 GLU A N 1
ATOM 648 C CA . GLU A 1 79 ? -12.746 1.675 4.125 1.00 75.19 79 GLU A CA 1
ATOM 649 C C . GLU A 1 79 ? -12.199 2.808 3.233 1.00 75.19 79 GLU A C 1
ATOM 651 O O . GLU A 1 79 ? -11.710 3.820 3.747 1.00 75.19 79 GLU A O 1
ATOM 656 N N . PRO A 1 80 ? -12.264 2.672 1.895 1.00 64.00 80 PRO A N 1
ATOM 657 C CA . PRO A 1 80 ? -11.929 3.765 0.986 1.00 64.00 80 PRO A CA 1
ATOM 658 C C . PRO A 1 80 ? -12.801 4.996 1.287 1.00 64.00 80 PRO A C 1
ATOM 660 O O . PRO A 1 80 ? -14.024 4.907 1.227 1.00 64.00 80 PRO A O 1
ATOM 663 N N . GLY A 1 81 ? -12.176 6.133 1.612 1.00 58.56 81 GLY A N 1
ATOM 664 C CA . GLY A 1 81 ? -12.863 7.386 1.968 1.00 58.56 81 GLY A CA 1
ATOM 665 C C . GLY A 1 81 ? -13.078 7.624 3.469 1.00 58.56 81 GLY A C 1
ATOM 666 O O . GLY A 1 81 ? -13.567 8.683 3.842 1.00 58.56 81 GLY A O 1
ATOM 667 N N . GLU A 1 82 ? -12.701 6.677 4.335 1.00 54.88 82 GLU A N 1
ATOM 668 C CA . GLU A 1 82 ? -12.779 6.826 5.801 1.00 54.88 82 GLU A CA 1
ATOM 669 C C . GLU A 1 82 ? -11.539 7.523 6.391 1.00 54.88 82 GLU A C 1
ATOM 671 O O . GLU A 1 82 ? -11.570 8.108 7.472 1.00 54.88 82 GLU A O 1
ATOM 676 N N . THR A 1 83 ? -10.429 7.479 5.662 1.00 54.34 83 THR A N 1
ATOM 677 C CA . THR A 1 83 ? -9.232 8.275 5.921 1.00 54.34 83 THR A CA 1
ATOM 678 C C . THR A 1 83 ? -9.172 9.376 4.886 1.00 54.34 83 THR A C 1
ATOM 680 O O . THR A 1 83 ? -9.149 9.065 3.696 1.00 54.34 83 THR A O 1
ATOM 683 N N . ASP A 1 84 ? -9.089 10.629 5.328 1.00 49.53 84 ASP A N 1
ATOM 684 C CA . ASP A 1 84 ? -8.550 11.709 4.511 1.00 49.53 84 ASP A CA 1
ATOM 685 C C . ASP A 1 84 ? -7.158 11.260 4.050 1.00 49.53 84 ASP A C 1
ATOM 687 O O . ASP A 1 84 ? -6.179 11.342 4.795 1.00 49.53 84 ASP A O 1
ATOM 691 N N . ILE A 1 85 ? -7.068 10.697 2.843 1.00 52.50 85 ILE A N 1
ATOM 692 C CA . ILE A 1 85 ? -5.796 10.431 2.170 1.00 52.50 85 ILE A CA 1
ATOM 693 C C . ILE A 1 85 ? -5.345 11.789 1.630 1.00 52.50 85 ILE A C 1
ATOM 695 O O . ILE A 1 85 ? -5.342 12.041 0.437 1.00 52.50 85 ILE A O 1
ATOM 699 N N . ILE A 1 86 ? -5.110 12.720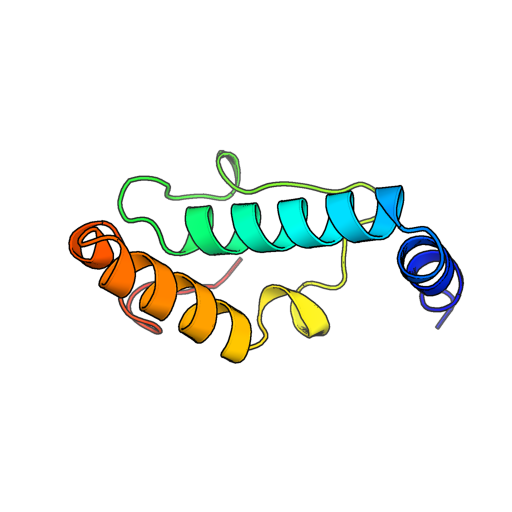 2.548 1.00 41.22 86 ILE A N 1
ATOM 700 C CA . ILE A 1 86 ? -4.551 14.030 2.273 1.00 41.22 86 ILE A CA 1
ATOM 701 C C . ILE A 1 86 ? -3.182 13.982 2.932 1.00 41.22 86 ILE A C 1
ATOM 703 O O . ILE A 1 86 ? -3.048 14.157 4.146 1.00 41.22 86 ILE A O 1
ATOM 707 N N . ALA A 1 87 ? -2.187 13.632 2.125 1.00 37.09 87 ALA A N 1
ATOM 708 C CA . ALA A 1 87 ? -0.812 14.036 2.365 1.00 37.09 87 ALA A CA 1
ATOM 709 C C . ALA A 1 87 ? -0.544 15.278 1.513 1.00 37.09 87 ALA A C 1
ATOM 711 O O . ALA A 1 87 ? -0.987 15.280 0.345 1.00 37.09 87 ALA A O 1
#

Secondary structure (DSSP, 8-state):
--SSHHHHHHHHSHHHHHHHHHHHHHHHHHHHBTT--SGGGS---SSPP-IIIIIT-HHHHHHHHHHHHHTT-GGGBPPTTTS----

Organism: NCBI:txid31220

Foldseek 3Di:
DVPPDVVVVLVVDPVSVVVVVVLLLLQLCQPFFPPHDDPVSGDADVVGDPCVPRNPPVVSNVVNLVVCVVVVNNVRGHDVPPDPPDD